Protein AF-A0A8T6TSI3-F1 (afdb_monomer_lite)

Sequence (88 aa):
MLAGGVRTANAHFANMLLGVYLATGQDAANIVEGSQGFVHAEDREGSLYFSVTVPNLIVGTVGSGKEHDFVKQNLELMGCREAREPGA

Secondary structure (DSSP, 8-state):
-TT--SSEE-SSHHHHHHHHHHHTT--GGGHHHHT-EEEEEEEETTEEEEEEE-TT----SSSTT--SHHHHHHHHHTT-SS---TT-

Radius of gyration: 16.06 Å; chains: 1; bounding box: 40×20×47 Å

Foldseek 3Di:
DVVPDDQADDDPLLPVVLVVCVQQQHDNVCSVQQRRWHWDWDDDPNDIDIDIDRPRDDDDCDDPRNPDPSNVVSCVVVVNPDDDDPPD

pLDDT: mean 94.49, std 5.75, range [65.25, 98.38]

Structure (mmCIF, N/CA/C/O backbone):
data_AF-A0A8T6TSI3-F1
#
_entry.id   AF-A0A8T6TSI3-F1
#
loop_
_atom_site.group_PDB
_atom_site.id
_atom_site.type_symbol
_atom_site.label_atom_id
_atom_site.label_alt_id
_atom_site.label_comp_id
_atom_site.label_asym_id
_atom_site.label_entity_id
_atom_site.label_seq_id
_atom_site.pdbx_PDB_ins_code
_atom_site.Cartn_x
_atom_site.Cartn_y
_atom_site.Cartn_z
_atom_site.occupancy
_atom_site.B_iso_or_equiv
_atom_site.auth_seq_id
_atom_site.auth_comp_id
_atom_site.auth_asym_id
_atom_site.auth_atom_id
_atom_site.pdbx_PDB_model_num
ATOM 1 N N . MET A 1 1 ? -2.470 7.407 22.820 1.00 65.25 1 MET A N 1
ATOM 2 C CA . MET A 1 1 ? -2.251 5.944 22.763 1.00 65.25 1 MET A CA 1
ATOM 3 C C . MET A 1 1 ? -1.307 5.545 23.874 1.00 65.25 1 MET A C 1
ATOM 5 O O . MET A 1 1 ? -0.341 6.265 24.086 1.00 65.25 1 MET A O 1
ATOM 9 N N . LEU A 1 2 ? -1.570 4.435 24.568 1.00 81.69 2 LEU A N 1
ATOM 10 C CA . LEU A 1 2 ? -0.774 4.013 25.731 1.00 81.69 2 LEU A CA 1
ATOM 11 C C . LEU A 1 2 ? 0.688 3.689 25.373 1.00 81.69 2 LEU A C 1
ATOM 13 O O . LEU A 1 2 ? 1.583 4.004 26.143 1.00 81.69 2 LEU A O 1
ATOM 17 N N . ALA A 1 3 ? 0.935 3.134 24.183 1.00 90.56 3 ALA A N 1
ATOM 18 C CA . ALA A 1 3 ? 2.275 2.766 23.719 1.00 90.56 3 ALA A CA 1
ATOM 19 C C . ALA A 1 3 ? 3.109 3.939 23.153 1.00 90.56 3 ALA A C 1
ATOM 21 O O . ALA A 1 3 ? 4.215 3.721 22.676 1.00 90.56 3 ALA A O 1
ATOM 22 N N . GLY A 1 4 ? 2.585 5.173 23.143 1.00 88.19 4 GLY A N 1
ATOM 23 C CA . GLY A 1 4 ? 3.313 6.337 22.611 1.00 88.19 4 GLY A CA 1
ATOM 24 C C . GLY A 1 4 ? 3.411 6.418 21.080 1.00 88.19 4 GLY A C 1
ATOM 25 O O . GLY A 1 4 ? 4.159 7.243 20.567 1.00 88.19 4 GLY A O 1
ATOM 26 N N . GLY A 1 5 ? 2.648 5.607 20.339 1.00 84.19 5 GLY A N 1
ATOM 27 C CA . GLY A 1 5 ? 2.569 5.701 18.879 1.00 84.19 5 GLY A CA 1
ATOM 28 C C . GLY A 1 5 ? 2.075 7.077 18.417 1.00 84.19 5 GLY A C 1
ATOM 29 O O . GLY A 1 5 ? 1.013 7.542 18.839 1.00 84.19 5 GLY A O 1
ATOM 30 N N . VAL A 1 6 ? 2.845 7.722 17.540 1.00 87.00 6 VAL A N 1
ATOM 31 C CA . VAL A 1 6 ? 2.505 9.005 16.913 1.00 87.00 6 VAL A CA 1
ATOM 32 C C . VAL A 1 6 ? 2.058 8.731 15.482 1.00 87.00 6 VAL A C 1
ATOM 34 O O . VAL A 1 6 ? 2.773 8.076 14.733 1.00 87.00 6 VAL A O 1
ATOM 37 N N . ARG A 1 7 ? 0.869 9.220 15.103 1.00 84.50 7 ARG A N 1
ATOM 38 C CA . ARG A 1 7 ? 0.292 9.054 13.750 1.00 84.50 7 ARG A CA 1
ATOM 39 C C . ARG A 1 7 ? 0.094 7.597 13.298 1.00 84.50 7 ARG A C 1
ATOM 41 O O . ARG A 1 7 ? -0.022 7.327 12.107 1.00 84.50 7 ARG A O 1
ATOM 48 N N . THR A 1 8 ? 0.031 6.656 14.238 1.00 90.19 8 THR A N 1
ATOM 49 C CA . THR A 1 8 ? -0.163 5.238 13.928 1.00 90.19 8 THR A CA 1
ATOM 50 C C . THR A 1 8 ? -1.069 4.553 14.944 1.00 90.19 8 THR A C 1
ATOM 52 O O . THR A 1 8 ? -0.751 4.507 16.127 1.00 90.19 8 THR A O 1
ATOM 55 N N . ALA A 1 9 ? -2.210 4.045 14.479 1.00 93.88 9 ALA A N 1
ATOM 56 C CA . ALA A 1 9 ? -3.067 3.079 15.169 1.00 93.88 9 ALA A CA 1
ATOM 57 C C . ALA A 1 9 ? -3.542 2.056 14.141 1.00 93.88 9 ALA A C 1
ATOM 59 O O . ALA A 1 9 ? -4.686 2.068 13.688 1.00 93.88 9 ALA A O 1
ATOM 60 N N . ASN A 1 10 ? -2.628 1.187 13.740 1.00 95.56 10 ASN A N 1
ATOM 61 C CA . ASN A 1 10 ? -2.931 0.035 12.913 1.00 95.56 10 ASN A CA 1
ATOM 62 C C . ASN A 1 10 ? -2.222 -1.198 13.473 1.00 95.56 10 ASN A C 1
ATOM 64 O O . ASN A 1 10 ? -1.308 -1.083 14.286 1.00 95.56 10 ASN A O 1
ATOM 68 N N . ALA A 1 11 ? -2.670 -2.381 13.061 1.00 95.81 11 ALA A N 1
ATOM 69 C CA . ALA A 1 11 ? -2.084 -3.624 13.544 1.00 95.81 11 ALA A CA 1
ATOM 70 C C . ALA A 1 11 ? -0.766 -3.970 12.824 1.00 95.81 11 ALA A C 1
ATOM 72 O O . ALA A 1 11 ? 0.179 -4.409 13.467 1.00 95.81 11 ALA A O 1
ATOM 73 N N . HIS A 1 12 ? -0.718 -3.826 11.494 1.00 96.19 12 HIS A N 1
ATOM 74 C CA . HIS A 1 12 ? 0.371 -4.377 10.672 1.00 96.19 12 HIS A CA 1
ATOM 75 C C . HIS A 1 12 ? 0.412 -3.813 9.236 1.00 96.19 12 HIS A C 1
ATOM 77 O O . HIS A 1 12 ? 0.724 -4.540 8.292 1.00 96.19 12 HIS A O 1
ATOM 83 N N . PHE A 1 13 ? 0.126 -2.518 9.036 1.00 97.50 13 PHE A N 1
ATOM 84 C CA . PHE A 1 13 ? 0.226 -1.891 7.704 1.00 97.50 13 PHE A CA 1
ATOM 85 C C . PHE A 1 13 ? 1.618 -2.063 7.094 1.00 97.50 13 PHE A C 1
ATOM 87 O O . PHE A 1 13 ? 1.726 -2.320 5.898 1.00 97.50 13 PHE A O 1
ATOM 94 N N . ALA A 1 14 ? 2.669 -2.002 7.919 1.00 97.31 14 ALA A N 1
ATOM 95 C CA . ALA A 1 14 ? 4.046 -2.205 7.479 1.00 97.31 14 ALA A CA 1
ATOM 96 C C . ALA A 1 14 ? 4.255 -3.554 6.766 1.00 97.31 14 ALA A C 1
ATOM 98 O O . ALA A 1 14 ? 4.942 -3.606 5.751 1.00 97.31 14 ALA A O 1
ATOM 99 N N . ASN A 1 15 ? 3.624 -4.634 7.235 1.00 97.94 15 ASN A N 1
ATOM 100 C CA . ASN A 1 15 ? 3.791 -5.954 6.622 1.00 97.94 15 ASN A CA 1
ATOM 101 C C . ASN A 1 15 ? 3.175 -5.994 5.219 1.00 97.94 15 ASN A C 1
ATOM 103 O O . ASN A 1 15 ? 3.810 -6.461 4.274 1.00 97.94 15 ASN A O 1
ATOM 107 N N . MET A 1 16 ? 1.952 -5.473 5.086 1.00 97.38 16 MET A N 1
ATOM 108 C CA . MET A 1 16 ? 1.242 -5.449 3.807 1.00 97.38 16 MET A CA 1
ATOM 109 C C . MET A 1 16 ? 1.927 -4.518 2.803 1.00 97.38 16 MET A C 1
ATOM 111 O O . MET A 1 16 ? 2.184 -4.929 1.672 1.00 97.38 16 MET A O 1
ATOM 115 N N . LEU A 1 17 ? 2.275 -3.291 3.216 1.00 97.44 17 LEU A N 1
ATOM 116 C CA . LEU A 1 17 ? 2.960 -2.339 2.339 1.00 97.44 17 LEU A CA 1
ATOM 117 C C . LEU A 1 17 ? 4.324 -2.858 1.893 1.00 97.44 17 LEU A C 1
ATOM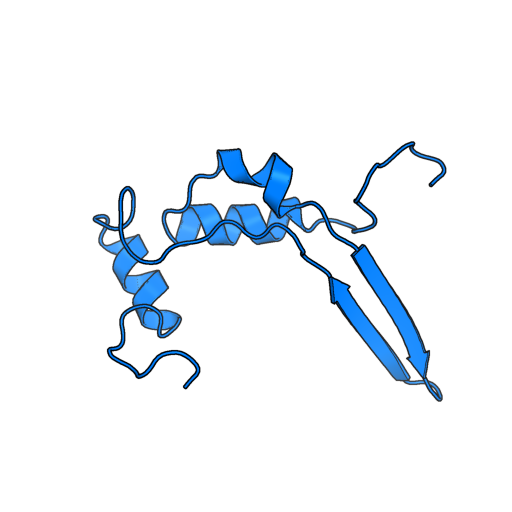 119 O O . LEU A 1 17 ? 4.642 -2.735 0.717 1.00 97.44 17 LEU A O 1
ATOM 123 N N . LEU A 1 18 ? 5.118 -3.453 2.790 1.00 98.38 18 LEU A N 1
ATOM 124 C CA . LEU A 1 18 ? 6.440 -3.965 2.429 1.00 98.38 18 LEU A CA 1
ATOM 125 C C . LEU A 1 18 ? 6.341 -5.045 1.344 1.00 98.38 18 LEU A C 1
ATOM 127 O O . LEU A 1 18 ? 7.102 -5.009 0.379 1.00 98.38 18 LEU A O 1
ATOM 131 N N . GLY A 1 19 ? 5.375 -5.963 1.459 1.00 98.06 19 GLY A N 1
ATOM 132 C CA . GLY A 1 19 ? 5.120 -6.975 0.432 1.00 98.06 19 GLY A CA 1
ATOM 133 C C . GLY A 1 19 ? 4.806 -6.351 -0.931 1.00 98.06 19 GLY A C 1
ATOM 134 O O . GLY A 1 19 ? 5.426 -6.711 -1.932 1.00 98.06 19 GLY A O 1
ATOM 135 N N . VAL A 1 20 ? 3.908 -5.360 -0.964 1.00 97.38 20 VAL A N 1
ATOM 136 C CA . VAL A 1 20 ? 3.574 -4.621 -2.194 1.00 97.38 20 VAL A CA 1
ATOM 137 C C . VAL A 1 20 ? 4.787 -3.865 -2.735 1.00 97.38 20 VAL A C 1
ATOM 139 O O . VAL A 1 20 ? 5.039 -3.891 -3.939 1.00 97.38 20 VAL A O 1
ATOM 142 N N . TYR A 1 21 ? 5.564 -3.213 -1.870 1.00 97.94 21 TYR A N 1
ATOM 143 C CA . TYR A 1 21 ? 6.722 -2.416 -2.267 1.00 97.94 21 TYR A CA 1
ATOM 144 C C . TYR A 1 21 ? 7.778 -3.284 -2.947 1.00 97.94 21 TYR A C 1
ATOM 146 O O . TYR A 1 21 ? 8.212 -2.960 -4.050 1.00 97.94 21 TYR A O 1
ATOM 154 N N . LEU A 1 22 ? 8.119 -4.426 -2.350 1.00 97.81 22 LEU A N 1
ATOM 155 C CA . LEU A 1 22 ? 9.080 -5.366 -2.926 1.00 97.81 22 LEU A CA 1
ATOM 156 C C . LEU A 1 22 ? 8.563 -5.990 -4.227 1.00 97.81 22 LEU A C 1
ATOM 158 O O . LEU A 1 22 ? 9.304 -6.080 -5.203 1.00 97.81 22 LEU A O 1
ATOM 162 N N . ALA A 1 23 ? 7.284 -6.373 -4.273 1.00 98.00 23 ALA A N 1
ATOM 163 C CA . ALA A 1 23 ? 6.690 -6.975 -5.465 1.00 98.00 23 ALA A CA 1
ATOM 164 C C . ALA A 1 23 ? 6.606 -6.000 -6.652 1.00 98.00 23 ALA A C 1
ATOM 166 O O . ALA A 1 23 ? 6.622 -6.429 -7.805 1.00 98.00 23 ALA A O 1
ATOM 167 N N . THR A 1 24 ? 6.516 -4.695 -6.388 1.00 98.00 24 THR A N 1
ATOM 168 C CA . THR A 1 24 ? 6.257 -3.665 -7.412 1.00 98.00 24 THR A CA 1
ATOM 169 C C . THR A 1 24 ? 7.421 -2.687 -7.595 1.00 98.00 24 THR A C 1
ATOM 171 O O . THR A 1 24 ? 7.275 -1.664 -8.267 1.00 98.00 24 THR A O 1
ATOM 174 N N . GLY A 1 25 ? 8.588 -3.003 -7.024 1.00 97.69 25 GLY A N 1
ATOM 175 C CA . GLY A 1 25 ? 9.820 -2.229 -7.183 1.00 97.69 25 GLY A CA 1
ATOM 176 C C . GLY A 1 25 ? 9.758 -0.828 -6.569 1.00 97.69 25 GLY A C 1
ATOM 177 O O . GLY A 1 25 ? 10.353 0.104 -7.110 1.00 97.69 25 GLY A O 1
ATOM 178 N N . GLN A 1 26 ? 8.994 -0.631 -5.492 1.00 97.94 26 GLN A N 1
ATOM 179 C CA . GLN A 1 26 ? 9.028 0.612 -4.714 1.00 97.94 26 GLN A CA 1
ATOM 180 C C . GLN A 1 26 ? 10.257 0.647 -3.803 1.00 97.94 26 GLN A C 1
ATOM 182 O O . GLN A 1 26 ? 10.879 -0.380 -3.529 1.00 97.94 26 GLN A O 1
ATOM 187 N N . ASP A 1 27 ? 10.589 1.832 -3.299 1.00 97.62 27 ASP A N 1
ATOM 188 C CA . ASP A 1 27 ? 11.632 1.973 -2.290 1.00 97.62 27 ASP A CA 1
ATOM 189 C C . ASP A 1 27 ? 11.118 1.457 -0.932 1.00 97.62 27 ASP A C 1
ATOM 191 O O . ASP A 1 27 ? 10.261 2.061 -0.281 1.00 97.62 27 ASP A O 1
ATOM 195 N N . ALA A 1 28 ? 11.648 0.309 -0.502 1.00 97.38 28 ALA A N 1
ATOM 196 C CA . ALA A 1 28 ? 11.288 -0.338 0.757 1.00 97.38 28 ALA A CA 1
ATOM 197 C C . ALA A 1 28 ? 11.567 0.541 1.990 1.00 97.38 28 ALA A C 1
ATOM 199 O O . ALA A 1 28 ? 10.891 0.389 3.008 1.00 97.38 28 ALA A O 1
ATOM 200 N N . ALA A 1 29 ? 12.515 1.483 1.920 1.00 97.69 29 ALA A N 1
ATOM 201 C CA . ALA A 1 29 ? 12.827 2.373 3.035 1.00 97.69 29 ALA A CA 1
ATOM 202 C C . ALA A 1 29 ? 11.685 3.357 3.337 1.00 97.69 29 ALA A C 1
ATOM 204 O O . ALA A 1 29 ? 11.514 3.772 4.487 1.00 97.69 29 ALA A O 1
ATOM 205 N N . ASN A 1 30 ? 10.829 3.666 2.352 1.00 97.25 30 ASN A N 1
ATOM 206 C CA . ASN A 1 30 ? 9.646 4.499 2.571 1.00 97.25 30 ASN A CA 1
ATOM 207 C C . ASN A 1 30 ? 8.604 3.852 3.500 1.00 97.25 30 ASN A C 1
ATOM 209 O O . ASN A 1 30 ? 7.628 4.515 3.850 1.00 97.25 30 ASN A O 1
ATOM 213 N N . ILE A 1 31 ? 8.800 2.606 3.950 1.00 97.06 31 ILE A N 1
ATOM 214 C CA . ILE A 1 31 ? 7.897 1.935 4.893 1.00 97.06 31 ILE A CA 1
ATOM 215 C C . ILE A 1 31 ? 7.728 2.695 6.215 1.00 97.06 31 ILE A C 1
ATOM 217 O O . ILE A 1 31 ? 6.657 2.636 6.817 1.00 97.06 31 ILE A O 1
ATOM 221 N N . VAL A 1 32 ? 8.749 3.444 6.649 1.00 95.44 32 VAL A N 1
ATOM 222 C CA . VAL A 1 32 ? 8.698 4.274 7.867 1.00 95.44 32 VAL A CA 1
ATOM 223 C C . VAL A 1 32 ? 7.578 5.312 7.783 1.00 95.44 32 VAL A C 1
ATOM 225 O O . VAL A 1 32 ? 6.860 5.533 8.756 1.00 95.44 32 VAL A O 1
ATOM 228 N N . GLU A 1 33 ? 7.414 5.917 6.609 1.00 95.62 33 GLU A N 1
ATOM 229 C CA . GLU A 1 33 ? 6.408 6.947 6.363 1.00 95.62 33 GLU A CA 1
ATOM 230 C C . GLU A 1 33 ? 5.080 6.318 5.920 1.00 95.62 33 GLU A C 1
ATOM 232 O O . GLU A 1 33 ? 4.032 6.591 6.500 1.00 95.62 33 GLU A O 1
ATOM 237 N N . GLY A 1 34 ? 5.129 5.397 4.952 1.00 95.56 34 GLY A N 1
ATOM 238 C CA . GLY A 1 34 ? 3.940 4.788 4.352 1.00 95.56 34 GLY A CA 1
ATOM 239 C C . GLY A 1 34 ? 3.121 3.911 5.301 1.00 95.56 34 GLY A C 1
ATOM 240 O O . GLY A 1 34 ? 1.926 3.733 5.082 1.00 95.56 34 GLY A O 1
ATOM 241 N N . SER A 1 35 ? 3.727 3.366 6.363 1.00 96.06 35 SER A N 1
ATOM 242 C CA . SER A 1 35 ? 3.011 2.551 7.359 1.00 96.06 35 SER A CA 1
ATOM 243 C C . SER A 1 35 ? 2.299 3.369 8.444 1.00 96.06 35 SER A C 1
ATOM 245 O O . SER A 1 35 ? 1.581 2.794 9.273 1.00 96.06 35 SER A O 1
ATOM 247 N N . GLN A 1 36 ? 2.459 4.698 8.443 1.00 96.50 36 GLN A N 1
ATOM 248 C CA . GLN A 1 36 ? 1.668 5.585 9.289 1.00 96.50 36 GLN A CA 1
ATOM 249 C C . GLN A 1 36 ? 0.214 5.573 8.823 1.00 96.50 36 GLN A C 1
ATOM 251 O O . GLN A 1 36 ? -0.087 5.652 7.633 1.00 96.50 36 GLN A O 1
ATOM 256 N N . GLY A 1 37 ? -0.707 5.471 9.773 1.00 95.88 37 GLY A N 1
ATOM 257 C CA . GLY A 1 37 ? -2.118 5.372 9.449 1.00 95.88 37 GLY A CA 1
ATOM 258 C C . GLY A 1 37 ? -2.964 4.811 10.574 1.00 95.88 37 GLY A C 1
ATOM 259 O O . GLY A 1 37 ? -2.469 4.349 11.607 1.00 95.88 37 GLY A O 1
ATOM 260 N N . PHE A 1 38 ? -4.268 4.860 10.348 1.00 96.81 38 PHE A N 1
ATOM 261 C CA . PHE A 1 38 ? -5.282 4.559 11.345 1.00 96.81 38 PHE A CA 1
ATOM 262 C C . PHE A 1 38 ? -6.261 3.531 10.800 1.00 96.81 38 PHE A C 1
ATOM 264 O O . PHE A 1 38 ? -6.694 3.627 9.653 1.00 96.81 38 PHE A O 1
ATOM 271 N N . VAL A 1 39 ? -6.624 2.572 11.639 1.00 97.62 39 VAL A N 1
ATOM 272 C CA . VAL A 1 39 ? -7.771 1.691 11.437 1.00 97.62 39 VAL A CA 1
ATOM 273 C C . VAL A 1 39 ? -8.955 2.273 12.201 1.00 97.62 39 VAL A C 1
ATOM 275 O O . VAL A 1 39 ? -8.835 2.590 13.383 1.00 97.62 39 VAL A O 1
ATOM 278 N N . HIS A 1 40 ? -10.103 2.372 11.540 1.00 97.31 40 HIS A N 1
ATOM 279 C CA . HIS A 1 40 ? -11.392 2.640 12.171 1.00 97.31 40 HIS A CA 1
ATOM 280 C C . HIS A 1 40 ? -12.286 1.422 11.975 1.00 97.31 40 HIS A C 1
ATOM 282 O O . HIS A 1 40 ? -12.524 1.005 10.843 1.00 97.31 40 HIS A O 1
ATOM 288 N N . ALA A 1 41 ? -12.754 0.858 13.080 1.00 97.75 41 ALA A N 1
ATOM 289 C CA . ALA A 1 41 ? -13.635 -0.297 13.110 1.00 97.75 41 ALA A CA 1
ATOM 290 C C . ALA A 1 41 ? -14.822 0.028 14.020 1.00 97.75 41 ALA A C 1
ATOM 292 O O . ALA A 1 41 ? -14.631 0.473 15.151 1.00 97.75 41 ALA A O 1
ATOM 293 N N . GLU A 1 42 ? -16.034 -0.161 13.516 1.00 98.19 42 GLU A N 1
ATOM 294 C CA . GLU A 1 42 ? -17.275 0.249 14.169 1.00 98.19 42 GLU A CA 1
ATOM 295 C C . GLU A 1 42 ? -18.367 -0.780 13.871 1.00 98.19 42 GLU A C 1
ATOM 297 O O . GLU A 1 42 ? -18.517 -1.202 12.725 1.00 98.19 42 GLU A O 1
ATOM 302 N N . ASP A 1 43 ? -19.136 -1.180 14.884 1.00 98.25 43 ASP A N 1
ATOM 303 C CA . ASP A 1 43 ? -20.376 -1.925 14.655 1.00 98.25 43 ASP A CA 1
ATOM 304 C C . ASP A 1 43 ? -21.457 -0.966 14.146 1.00 98.25 43 ASP A C 1
ATOM 306 O O . ASP A 1 43 ? -21.750 0.053 14.773 1.00 98.25 43 ASP A O 1
ATOM 310 N N . ARG A 1 44 ? -22.039 -1.290 12.997 1.00 97.56 44 ARG A N 1
ATOM 311 C CA . ARG A 1 44 ? -23.163 -0.586 12.392 1.00 97.56 44 ARG A CA 1
ATOM 312 C C . ARG A 1 44 ? -24.296 -1.573 12.203 1.00 97.56 44 ARG A C 1
ATOM 314 O O . ARG A 1 44 ? -24.286 -2.355 11.256 1.00 97.56 44 ARG A O 1
ATOM 321 N N . GLU A 1 45 ? -25.250 -1.534 13.128 1.00 97.06 45 GLU A N 1
ATOM 322 C CA . GLU A 1 45 ? -26.457 -2.370 13.097 1.00 97.06 45 GLU A CA 1
ATOM 323 C C . GLU A 1 45 ? -26.124 -3.876 13.029 1.00 97.06 45 GLU A C 1
ATOM 325 O O . GLU A 1 45 ? -26.737 -4.634 12.279 1.00 97.06 45 GLU A O 1
ATOM 330 N N . GLY A 1 46 ? -25.118 -4.320 13.796 1.00 97.50 46 GLY A N 1
ATOM 331 C CA . GLY A 1 46 ? -24.656 -5.713 13.809 1.00 97.50 46 GLY A CA 1
ATOM 332 C C . GLY A 1 46 ? -23.717 -6.093 12.657 1.00 97.50 46 GLY A C 1
ATOM 333 O O . GLY A 1 46 ? -23.347 -7.262 12.532 1.00 97.50 46 GLY A O 1
ATOM 334 N N . SER A 1 47 ? -23.335 -5.135 11.807 1.00 97.88 47 SER A N 1
ATOM 335 C CA . SER A 1 47 ? -22.334 -5.307 10.748 1.00 97.88 47 SER A CA 1
ATOM 336 C C . SER A 1 47 ? -21.043 -4.563 11.080 1.00 97.88 47 SER A C 1
ATOM 338 O O . SER A 1 47 ? -21.071 -3.454 11.600 1.00 97.88 47 SER A O 1
ATOM 340 N N . LEU A 1 48 ? -19.888 -5.120 10.715 1.00 97.88 48 LEU A N 1
ATOM 341 C CA . LEU A 1 48 ? -18.604 -4.453 10.927 1.00 97.88 48 LEU A CA 1
ATOM 34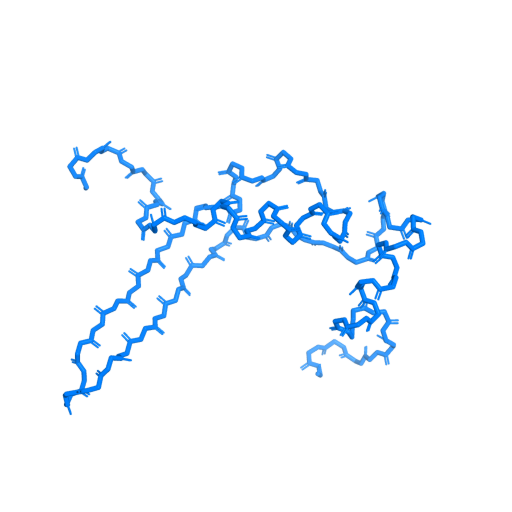2 C C . LEU A 1 48 ? -18.312 -3.451 9.802 1.00 97.88 48 LEU A C 1
ATOM 344 O O . LEU A 1 48 ? -17.942 -3.842 8.694 1.00 97.88 48 LEU A O 1
ATOM 348 N N . TYR A 1 49 ? -18.405 -2.157 10.099 1.00 98.12 49 TYR A N 1
ATOM 349 C CA . TYR A 1 49 ? -17.792 -1.125 9.273 1.00 98.12 49 TYR A CA 1
ATOM 350 C C . TYR A 1 49 ? -16.298 -1.054 9.576 1.00 98.12 49 TYR A C 1
ATOM 352 O O . TYR A 1 49 ? -15.890 -0.880 10.724 1.00 98.12 49 TYR A O 1
ATOM 360 N N . PHE A 1 50 ? -15.480 -1.167 8.535 1.00 98.12 50 PHE A N 1
ATOM 361 C CA . PHE A 1 50 ? -14.030 -1.133 8.647 1.00 98.12 50 PHE A CA 1
ATOM 362 C C . PHE A 1 50 ? -13.456 -0.202 7.585 1.00 98.12 50 PHE A C 1
ATOM 364 O O . PHE A 1 50 ? -13.717 -0.364 6.394 1.00 98.12 50 PHE A O 1
ATOM 371 N N . SER A 1 51 ? -12.652 0.765 8.008 1.00 97.88 51 SER A N 1
ATOM 372 C CA . SER A 1 51 ? -11.954 1.678 7.108 1.00 97.88 51 SER A CA 1
ATOM 373 C C . SER A 1 51 ? -10.530 1.926 7.574 1.00 97.88 51 SER A C 1
ATOM 375 O O . SER A 1 51 ? -10.218 1.817 8.760 1.00 97.88 51 SER A O 1
ATOM 377 N N . VAL A 1 52 ? -9.671 2.298 6.632 1.00 97.50 52 VAL A N 1
ATOM 378 C CA . VAL A 1 52 ? -8.278 2.645 6.898 1.00 97.50 52 VAL A CA 1
ATOM 379 C C . VAL A 1 52 ? -7.960 4.019 6.330 1.00 97.50 52 VAL A C 1
ATOM 381 O O . VAL A 1 52 ? -8.386 4.354 5.227 1.00 97.50 52 VAL A O 1
ATOM 384 N N . THR A 1 53 ? -7.175 4.795 7.069 1.00 97.12 53 THR A N 1
ATOM 385 C CA . THR A 1 53 ? -6.600 6.059 6.601 1.00 97.12 53 THR A CA 1
ATOM 386 C C . THR A 1 53 ? -5.093 5.886 6.501 1.00 97.12 53 THR A C 1
ATOM 388 O O . THR A 1 53 ? -4.434 5.691 7.523 1.00 97.12 53 THR A O 1
ATOM 391 N N . VAL A 1 54 ? -4.555 5.976 5.283 1.00 96.12 54 VAL A N 1
ATOM 392 C CA . VAL A 1 54 ? -3.118 5.861 4.984 1.00 96.12 54 VAL A CA 1
ATOM 393 C C . VAL A 1 54 ? -2.669 7.161 4.303 1.00 96.12 54 VAL A C 1
ATOM 395 O O . VAL A 1 54 ? -2.716 7.259 3.079 1.00 96.12 54 VAL A O 1
ATOM 398 N N . PRO A 1 55 ? -2.326 8.210 5.073 1.00 95.44 55 PRO A N 1
ATOM 399 C CA . PRO A 1 55 ? -2.167 9.559 4.528 1.00 95.44 55 PRO A CA 1
ATOM 400 C C . PRO A 1 55 ? -0.869 9.766 3.737 1.00 95.44 55 PRO A C 1
ATOM 402 O O . PRO A 1 55 ? -0.808 10.670 2.910 1.00 95.44 55 PRO A O 1
ATOM 405 N N . ASN A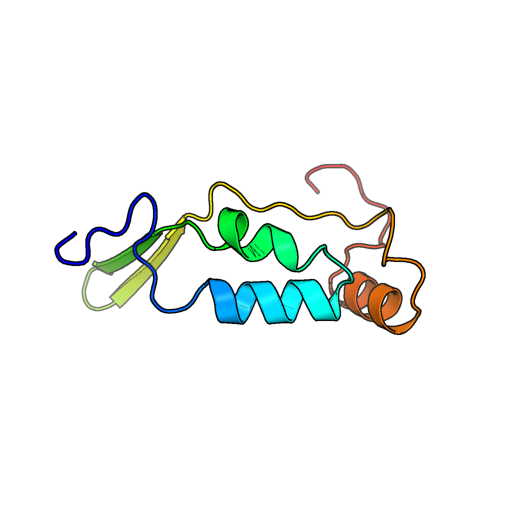 1 56 ? 0.155 8.942 3.974 1.00 94.81 56 ASN A N 1
ATOM 406 C CA . ASN A 1 56 ? 1.518 9.209 3.510 1.00 94.81 56 ASN A CA 1
ATOM 407 C C . ASN A 1 56 ? 2.036 8.107 2.570 1.00 94.81 56 ASN A C 1
ATOM 409 O O . ASN A 1 56 ? 3.174 7.652 2.677 1.00 94.81 56 ASN A O 1
ATOM 413 N N . LEU A 1 57 ? 1.179 7.634 1.663 1.00 95.44 57 LEU A N 1
ATOM 414 C CA . LEU A 1 57 ? 1.545 6.597 0.702 1.00 95.44 57 LEU A CA 1
ATOM 415 C C . LEU A 1 57 ? 2.495 7.166 -0.369 1.00 95.44 57 LEU A C 1
ATOM 417 O O . LEU A 1 57 ? 2.121 8.056 -1.129 1.00 95.44 57 LEU A O 1
ATOM 421 N N . ILE A 1 58 ? 3.712 6.626 -0.451 1.00 96.06 58 ILE A N 1
ATOM 422 C CA . ILE A 1 58 ? 4.724 7.027 -1.439 1.00 96.06 58 ILE A CA 1
ATOM 423 C C . ILE A 1 58 ? 4.867 5.894 -2.450 1.00 96.06 58 ILE A C 1
ATOM 425 O O . ILE A 1 58 ? 5.445 4.854 -2.145 1.00 96.06 58 ILE A O 1
ATOM 429 N N . VAL A 1 59 ? 4.319 6.085 -3.648 1.00 95.94 59 VAL A N 1
ATOM 430 C CA . VAL A 1 59 ? 4.273 5.059 -4.698 1.00 95.94 59 VAL A CA 1
ATOM 431 C C . VAL A 1 59 ? 4.501 5.664 -6.078 1.00 95.94 59 VAL A C 1
ATOM 433 O O . VAL A 1 59 ? 4.199 6.832 -6.318 1.00 95.94 59 VAL A O 1
ATOM 436 N N . GLY A 1 60 ? 5.001 4.848 -7.004 1.00 95.25 60 GLY A N 1
ATOM 437 C CA . GLY A 1 60 ? 5.123 5.214 -8.410 1.00 95.25 60 GLY A CA 1
ATOM 438 C C . GLY A 1 60 ? 5.196 3.997 -9.327 1.00 95.25 60 GLY A C 1
ATOM 439 O O . GLY A 1 60 ? 5.639 2.919 -8.933 1.00 95.25 60 GLY A O 1
ATOM 440 N N . THR A 1 61 ? 4.767 4.170 -10.574 1.00 95.06 61 THR A N 1
ATOM 441 C CA . THR A 1 61 ? 4.716 3.101 -11.591 1.00 95.06 61 THR A CA 1
ATOM 442 C C . THR A 1 61 ? 5.781 3.269 -12.682 1.00 95.06 61 THR A C 1
ATOM 444 O O . THR A 1 61 ? 5.979 2.377 -13.507 1.00 95.06 61 THR A O 1
ATOM 447 N N . VAL A 1 62 ? 6.513 4.388 -12.649 1.00 93.44 62 VAL A N 1
ATOM 448 C CA . VAL A 1 62 ? 7.627 4.751 -13.536 1.00 93.44 62 VAL A CA 1
ATOM 449 C C . VAL A 1 62 ? 8.815 5.194 -12.674 1.00 93.44 62 VAL A C 1
ATOM 451 O O . VAL A 1 62 ? 8.619 5.787 -11.615 1.00 93.44 62 VAL A O 1
ATOM 454 N N . GLY A 1 63 ? 10.043 4.907 -13.115 1.00 94.06 63 GLY A N 1
ATOM 455 C CA . GLY A 1 63 ? 11.284 5.271 -12.419 1.00 94.06 63 GLY A CA 1
ATOM 456 C C . GLY A 1 63 ? 12.136 4.057 -12.044 1.00 94.06 63 GLY A C 1
ATOM 457 O O . GLY A 1 63 ? 11.918 2.964 -12.557 1.00 94.06 63 GLY A O 1
ATOM 458 N N . SER A 1 64 ? 13.109 4.260 -11.155 1.00 94.75 64 SER A N 1
ATOM 459 C CA . SER A 1 64 ? 14.028 3.206 -10.698 1.00 94.75 64 SER A CA 1
ATOM 460 C C . SER A 1 64 ? 13.290 2.023 -10.055 1.00 94.75 64 SER A C 1
ATOM 462 O O . SER A 1 64 ? 12.290 2.222 -9.356 1.00 94.75 64 SER A O 1
ATOM 464 N N . GLY A 1 65 ? 13.782 0.805 -10.292 1.00 93.25 65 GLY A N 1
ATOM 465 C CA . GLY A 1 65 ? 13.217 -0.457 -9.812 1.00 93.25 65 GLY A CA 1
ATOM 466 C C . GLY A 1 65 ? 12.107 -1.023 -10.703 1.00 93.25 65 GLY A C 1
ATOM 467 O O . GLY A 1 65 ? 11.633 -2.133 -10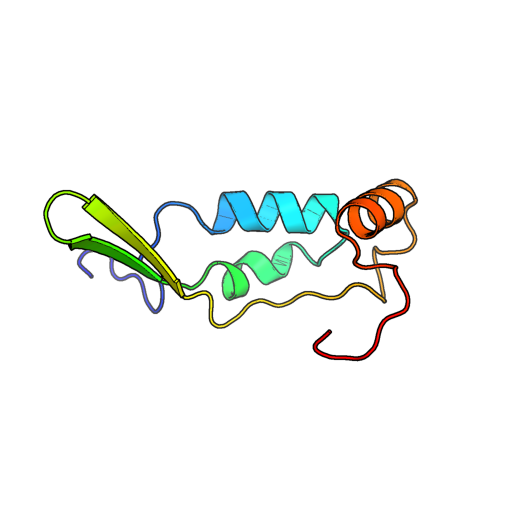.465 1.00 93.25 65 GLY A O 1
ATOM 468 N N . LYS A 1 66 ? 11.669 -0.281 -11.731 1.00 96.19 66 LYS A N 1
ATOM 469 C CA . LYS A 1 66 ? 10.550 -0.651 -12.623 1.00 96.19 66 LYS A CA 1
ATOM 470 C C . LYS A 1 66 ? 11.028 -1.253 -13.948 1.00 96.19 66 LYS A C 1
ATOM 472 O O . LYS A 1 66 ? 10.210 -1.567 -14.817 1.00 96.19 66 LYS A O 1
ATOM 477 N N . GLU A 1 67 ? 12.339 -1.406 -14.099 1.00 94.69 67 GLU A N 1
ATOM 478 C CA . GLU A 1 67 ? 13.028 -2.064 -15.204 1.00 94.69 67 GLU A CA 1
ATOM 479 C C . GLU A 1 67 ? 13.026 -3.594 -15.094 1.00 94.69 67 GLU A C 1
ATOM 481 O O . GLU A 1 67 ? 13.104 -4.255 -16.129 1.00 94.69 67 GLU A O 1
ATOM 486 N N . HIS A 1 68 ? 12.881 -4.152 -13.887 1.00 96.88 68 HIS A N 1
ATOM 487 C CA . HIS A 1 68 ? 12.810 -5.597 -13.672 1.00 96.88 68 HIS A CA 1
ATOM 488 C C . HIS A 1 68 ? 11.532 -6.199 -14.269 1.00 96.88 68 HIS A C 1
ATOM 490 O O . HIS A 1 68 ? 10.431 -5.687 -14.060 1.00 96.88 68 HIS A O 1
ATOM 496 N N . ASP A 1 69 ? 11.664 -7.328 -14.962 1.00 97.69 69 ASP A N 1
ATOM 497 C CA . ASP A 1 69 ? 10.541 -7.928 -15.690 1.00 97.69 69 ASP A CA 1
ATOM 498 C C . ASP A 1 69 ? 9.421 -8.415 -14.765 1.00 97.69 69 ASP A C 1
ATOM 500 O O . ASP A 1 69 ? 8.251 -8.175 -15.054 1.00 97.69 69 ASP A O 1
ATOM 504 N N . PHE A 1 70 ? 9.753 -8.990 -13.603 1.00 97.75 70 PHE A N 1
ATOM 505 C CA . PHE A 1 70 ? 8.734 -9.393 -12.625 1.00 97.75 70 PHE A CA 1
ATOM 506 C C . PHE A 1 70 ? 7.961 -8.185 -12.064 1.00 97.75 70 PHE A C 1
ATOM 508 O O . PHE A 1 70 ? 6.755 -8.265 -11.850 1.00 97.75 70 PHE A O 1
ATOM 515 N N . VAL A 1 71 ? 8.630 -7.041 -11.872 1.00 98.31 71 VAL A N 1
ATOM 516 C CA . VAL A 1 71 ? 7.983 -5.802 -11.415 1.00 98.31 71 VAL A CA 1
ATOM 517 C C . VAL A 1 71 ? 7.030 -5.274 -12.483 1.00 98.31 71 VAL A C 1
ATOM 519 O O . VAL A 1 71 ? 5.919 -4.857 -12.158 1.00 98.31 71 VAL A O 1
ATOM 522 N N . LYS A 1 72 ? 7.436 -5.296 -13.760 1.00 97.12 72 LYS A N 1
ATOM 523 C CA . LYS A 1 72 ? 6.563 -4.907 -14.879 1.00 97.12 72 LYS A CA 1
ATOM 524 C C . LYS A 1 72 ? 5.314 -5.779 -14.929 1.00 97.12 72 LYS A C 1
ATOM 526 O O . LYS A 1 72 ? 4.226 -5.220 -14.921 1.00 97.12 72 LYS A O 1
ATOM 531 N N . GLN A 1 73 ? 5.474 -7.102 -14.870 1.00 98.00 73 GLN A N 1
ATOM 532 C CA . GLN A 1 73 ? 4.358 -8.052 -14.857 1.00 98.00 73 GLN A CA 1
ATOM 533 C C . GLN A 1 73 ? 3.407 -7.795 -13.682 1.00 98.00 73 GLN A C 1
ATOM 535 O O . GLN A 1 73 ? 2.199 -7.719 -13.871 1.00 98.00 73 GLN A O 1
ATOM 540 N N . ASN A 1 74 ? 3.935 -7.577 -12.475 1.00 98.25 74 ASN A N 1
ATOM 541 C CA . ASN A 1 74 ? 3.105 -7.273 -11.308 1.00 98.25 74 ASN A CA 1
ATOM 542 C C . ASN A 1 74 ? 2.348 -5.944 -11.460 1.00 98.25 74 ASN A C 1
ATOM 544 O O . ASN A 1 74 ? 1.181 -5.852 -11.091 1.00 98.25 74 ASN A O 1
ATOM 548 N N . LEU A 1 75 ? 2.981 -4.911 -12.025 1.00 97.44 75 LEU A N 1
ATOM 549 C CA . LEU A 1 75 ? 2.321 -3.634 -12.316 1.00 97.44 75 LEU A CA 1
ATOM 550 C C . LEU A 1 75 ? 1.278 -3.761 -13.441 1.00 97.44 75 LEU A C 1
ATOM 552 O O . LEU A 1 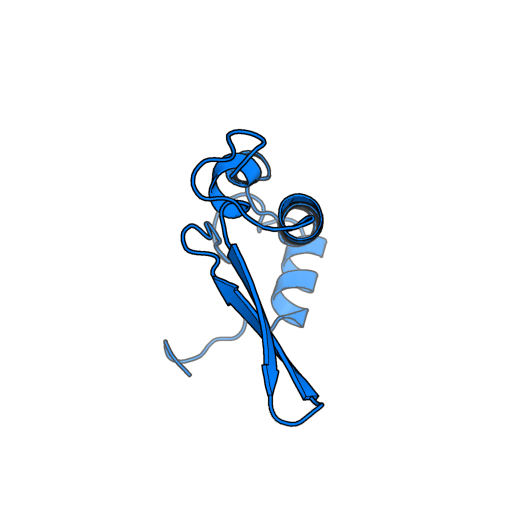75 ? 0.251 -3.091 -13.381 1.00 97.44 75 LEU A O 1
ATOM 556 N N . GLU A 1 76 ? 1.506 -4.607 -14.445 1.00 96.12 76 GLU A N 1
ATOM 557 C CA . GLU A 1 76 ? 0.526 -4.924 -15.494 1.00 96.12 76 GLU A CA 1
ATOM 558 C C . GLU A 1 76 ? -0.693 -5.645 -14.915 1.00 96.12 76 GLU A C 1
ATOM 560 O O . GLU A 1 76 ? -1.815 -5.227 -15.176 1.00 96.12 76 GLU A O 1
ATOM 565 N N . LEU A 1 77 ? -0.489 -6.643 -14.046 1.00 96.56 77 LEU A N 1
ATOM 566 C CA . LEU A 1 77 ? -1.576 -7.350 -13.353 1.00 96.56 77 LEU A CA 1
ATOM 567 C C . LEU A 1 77 ? -2.456 -6.416 -12.506 1.00 96.56 77 LEU A C 1
ATOM 569 O O . LEU A 1 77 ? -3.633 -6.701 -12.302 1.00 96.56 77 LEU A O 1
ATOM 573 N N . MET A 1 78 ? -1.902 -5.303 -12.019 1.00 95.25 78 MET A N 1
ATOM 574 C CA . MET A 1 78 ? -2.641 -4.276 -11.276 1.00 95.25 78 MET A CA 1
ATOM 575 C C . MET A 1 78 ? -3.260 -3.183 -12.171 1.00 95.25 78 MET A C 1
ATOM 577 O O . MET A 1 78 ? -3.826 -2.224 -11.647 1.00 95.25 78 MET A O 1
ATOM 581 N N . GLY A 1 79 ? -3.121 -3.260 -13.500 1.00 93.81 79 GLY A N 1
ATOM 582 C CA . GLY A 1 79 ? -3.588 -2.210 -14.418 1.00 93.81 79 GLY A CA 1
ATOM 583 C C . GLY A 1 79 ? -2.816 -0.889 -14.274 1.00 93.81 79 GLY A C 1
ATOM 584 O O . GLY A 1 79 ? -3.323 0.197 -14.567 1.00 93.81 79 GLY A O 1
ATOM 585 N N . CYS A 1 80 ? -1.579 -0.945 -13.771 1.00 94.31 80 CYS A N 1
ATOM 586 C CA . CYS A 1 80 ? -0.724 0.221 -13.529 1.00 94.31 80 CYS A CA 1
ATOM 587 C C . CYS A 1 80 ? 0.183 0.577 -14.719 1.00 94.31 80 CYS A C 1
ATOM 589 O O . CYS A 1 80 ? 0.919 1.564 -14.649 1.00 94.31 80 CYS A O 1
ATOM 591 N N . ARG A 1 81 ? 0.165 -0.228 -15.788 1.00 92.50 81 ARG A N 1
ATOM 592 C CA . ARG A 1 81 ? 0.903 0.018 -17.043 1.00 92.50 81 ARG A CA 1
ATOM 593 C C . ARG A 1 81 ? 0.004 0.361 -18.228 1.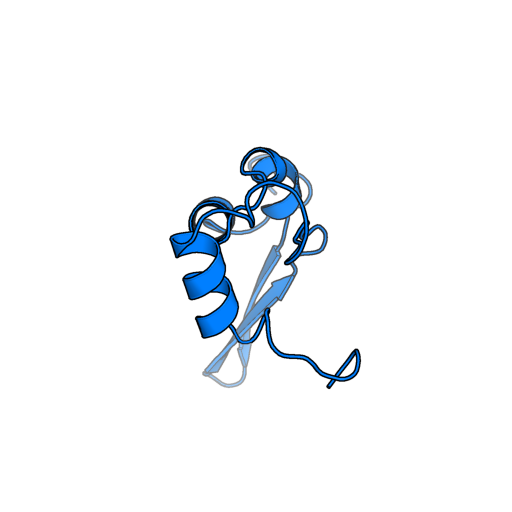00 92.50 81 ARG A C 1
ATOM 595 O O . ARG A 1 81 ? 0.512 0.691 -19.294 1.00 92.50 81 ARG A O 1
ATOM 602 N N . GLU A 1 82 ? -1.307 0.296 -18.041 1.00 89.06 82 GLU A N 1
ATOM 603 C CA . GLU A 1 82 ? -2.276 0.617 -19.080 1.00 89.06 82 GLU A CA 1
ATOM 604 C C . GLU A 1 82 ? -2.327 2.128 -19.325 1.00 89.06 82 GLU A C 1
ATOM 606 O O . GLU A 1 82 ? -2.301 2.930 -18.387 1.00 89.06 82 GLU A O 1
ATOM 611 N N . ALA A 1 83 ? -2.416 2.519 -20.596 1.00 87.50 83 ALA A N 1
ATOM 612 C CA . ALA A 1 83 ? -2.664 3.904 -20.963 1.00 87.50 83 ALA A CA 1
ATOM 613 C C . ALA A 1 83 ? -4.137 4.239 -20.690 1.00 87.50 83 ALA A C 1
ATOM 615 O O . ALA A 1 83 ? -5.031 3.654 -21.299 1.00 87.50 83 ALA A O 1
ATOM 616 N N . ARG A 1 84 ? -4.380 5.186 -19.783 1.00 87.44 84 ARG A N 1
ATOM 617 C CA . ARG A 1 84 ? -5.717 5.684 -19.439 1.00 87.44 84 ARG A CA 1
ATOM 618 C C . ARG A 1 84 ? -5.674 7.154 -19.045 1.00 87.44 84 ARG A C 1
ATOM 620 O O . ARG A 1 84 ? -4.623 7.663 -18.652 1.00 87.44 84 ARG A O 1
ATOM 627 N N . GLU A 1 85 ? -6.825 7.811 -19.137 1.00 90.56 85 GLU A N 1
ATOM 628 C CA . GLU A 1 85 ? -6.992 9.184 -18.666 1.00 90.56 85 GLU A CA 1
ATOM 629 C C . GLU A 1 85 ? -6.794 9.266 -17.139 1.00 90.56 85 GLU A C 1
ATOM 631 O O . GLU A 1 85 ? -7.241 8.375 -16.408 1.00 90.56 85 GLU A O 1
ATOM 636 N N . PRO A 1 86 ? -6.136 10.316 -16.617 1.00 83.88 86 PRO A N 1
ATOM 637 C CA . PRO A 1 86 ? -6.007 10.513 -15.178 1.00 83.88 86 PRO A CA 1
ATOM 638 C C . PRO A 1 86 ? -7.372 10.579 -14.476 1.00 83.88 86 PRO A C 1
ATOM 640 O O . PRO A 1 86 ? -8.221 11.395 -14.825 1.00 83.88 86 PRO A O 1
ATOM 643 N N . GLY A 1 87 ? -7.562 9.748 -13.447 1.00 79.38 87 GLY A N 1
ATOM 644 C CA . GLY A 1 87 ? -8.803 9.688 -12.663 1.00 79.38 87 GLY A CA 1
ATOM 645 C C . GLY A 1 87 ? -9.895 8.772 -13.228 1.00 79.38 87 GLY A C 1
ATOM 646 O O . GLY A 1 87 ? -10.970 8.717 -12.633 1.00 79.38 87 GLY A O 1
ATOM 647 N N . ALA A 1 88 ? -9.620 8.068 -14.333 1.00 70.31 88 ALA A N 1
ATOM 648 C CA . ALA A 1 88 ? -10.492 7.042 -14.909 1.00 70.31 88 ALA A CA 1
ATOM 649 C C . ALA A 1 88 ? -10.335 5.658 -14.253 1.00 70.31 88 ALA A C 1
ATOM 651 O O . ALA A 1 88 ? -9.195 5.268 -13.873 1.00 70.31 88 ALA A O 1
#